Protein AF-A0A953YL51-F1 (afdb_monomer)

Solvent-accessible surface area (backbone atoms only — not comparable to full-atom values): 8472 Å² total; per-residue (Å²): 134,82,87,81,89,79,88,84,87,82,91,85,77,85,82,75,81,80,83,77,84,86,75,72,80,80,76,72,78,80,80,78,82,87,74,80,69,77,68,77,73,82,71,75,55,67,65,59,55,50,52,52,49,54,52,50,31,47,51,52,20,50,55,31,44,52,50,29,53,54,34,50,56,30,37,78,69,7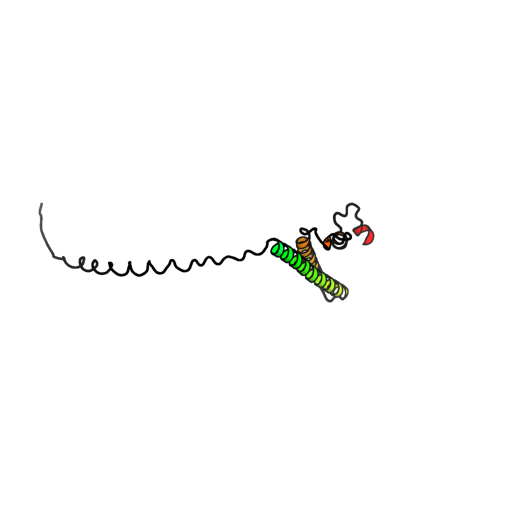1,76,37,55,71,67,60,37,50,50,34,46,52,53,22,51,55,33,43,60,65,38,65,82,62,82,54,70,76,51,55,49,89,51,43,47,52,75,77,54,69,72,86,58,90,79,50,63,65,63,68,71,77,104

Secondary structure (DSSP, 8-state):
------------STTSSSSSSSSSTTSSSSSSSS--------PPPHHHHHHHHHHHHHHHHHHHHHHHHHHHHHHHTTSS-HHHHHHHHHHHHHHHHTTTT---GGGTGGGHHHHH-----TT-HHHHHH-

Mean predicted aligned error: 15.01 Å

Sequence (131 aa):
MDAHFAQITGRTTWQRLRRGAGRIAAGLLALGIATASAAAQDTPDPLDVLVGRIAADHARFATHAERLAGNMEGYCAEEVSHDQLLDAFNVAVDSYQAVQWAQIGPAVLFDRRYRVNFWPDDNNAISRQLG

pLDDT: mean 80.05, std 20.82, range [36.16, 98.69]

Radius of gyration: 38.45 Å; Cα contacts (8 Å, |Δi|>4): 44; chains: 1; bounding box: 57×86×99 Å

Nearest PDB structures (foldseek):
  4l8j-assembly1_A-2  TM=9.027E-01  e=6.437E-01  Bacteroides eggerthii DSM 20697
  2v4d-assembly1_E  TM=9.370E-01  e=7.714E-01  Pseudomonas aeruginosa
  5c21-assembly1_B  TM=9.551E-01  e=1.690E+00  Escherichia coli
  5c21-assembly1_A  TM=9.569E-01  e=2.151E+00  Escherichia coli
  6zre-assembly2_B  TM=9.509E-01  e=6.768E+00  Pseudomonas aeruginosa PAO1

Foldseek 3Di:
DDDDDDDDDDPDDDPPPPPPDPPPPPPPPPPPPPPPPPPVPPDPDPVCVVVVQLVVLVVQLVVLVVVLVVLVVCVVVVNHDPVRNVVSVVSNVVSVVSNVVPCDDPCPPPPVVCVVPVPDPPVCPPVVVVD

Structure (mmCIF, N/CA/C/O backbone):
data_AF-A0A953YL51-F1
#
_entry.id   AF-A0A953YL51-F1
#
loop_
_atom_site.group_PDB
_atom_site.id
_atom_site.type_symbol
_atom_site.label_atom_id
_atom_site.label_alt_id
_atom_site.label_comp_id
_atom_site.label_asym_id
_atom_site.label_entity_id
_atom_site.label_seq_id
_atom_site.pdbx_PDB_ins_code
_atom_site.Cartn_x
_atom_site.Cartn_y
_atom_site.Cartn_z
_atom_site.occupancy
_atom_site.B_iso_or_equiv
_atom_site.auth_seq_id
_atom_site.auth_comp_id
_atom_site.auth_asym_id
_atom_site.auth_atom_id
_atom_site.pdbx_PDB_model_num
ATOM 1 N N . MET A 1 1 ? -35.767 57.030 -75.907 1.00 37.97 1 MET A N 1
ATOM 2 C CA . MET A 1 1 ? -35.771 58.419 -75.428 1.00 37.97 1 MET A CA 1
ATOM 3 C C . MET A 1 1 ? -34.557 58.593 -74.547 1.00 37.97 1 MET A C 1
ATOM 5 O O . MET A 1 1 ? -34.447 57.920 -73.533 1.00 37.97 1 MET A O 1
ATOM 9 N N . ASP A 1 2 ? -33.644 59.396 -75.076 1.00 36.72 2 ASP A N 1
ATOM 10 C CA . ASP A 1 2 ? -32.744 60.317 -74.388 1.00 36.72 2 ASP A CA 1
ATOM 11 C C . ASP A 1 2 ? -31.641 59.784 -73.465 1.00 36.72 2 ASP A C 1
ATOM 13 O O . ASP A 1 2 ? -31.829 59.348 -72.333 1.00 36.72 2 ASP A O 1
ATOM 17 N N . ALA A 1 3 ? -30.435 59.922 -74.019 1.00 43.66 3 ALA A N 1
ATOM 18 C CA . ALA A 1 3 ? -29.169 60.095 -73.331 1.00 43.66 3 ALA A CA 1
ATOM 19 C C . ALA A 1 3 ? -29.194 61.316 -72.394 1.00 43.66 3 ALA A C 1
ATOM 21 O O . ALA A 1 3 ? -30.000 62.210 -72.602 1.00 43.66 3 ALA A O 1
ATOM 22 N N . HIS A 1 4 ? -28.260 61.396 -71.439 1.00 36.16 4 HIS A N 1
ATOM 23 C CA . HIS A 1 4 ? -27.366 62.553 -71.232 1.00 36.16 4 HIS A CA 1
ATOM 24 C C . HIS A 1 4 ? -26.476 62.356 -69.979 1.00 36.16 4 HIS A C 1
ATOM 26 O O . HIS A 1 4 ? -27.005 62.157 -68.897 1.00 36.16 4 HIS A O 1
ATOM 32 N N . PHE A 1 5 ? -25.145 62.473 -70.178 1.00 42.22 5 PHE A N 1
ATOM 33 C CA . PHE A 1 5 ? -24.122 63.152 -69.340 1.00 42.22 5 PHE A CA 1
ATOM 34 C C . PHE A 1 5 ? -23.970 62.761 -67.839 1.00 42.22 5 PHE A C 1
ATOM 36 O O . PHE A 1 5 ? -24.935 62.548 -67.136 1.00 42.22 5 PHE A O 1
ATOM 43 N N . ALA A 1 6 ? -22.795 62.687 -67.204 1.00 43.06 6 ALA A N 1
ATOM 44 C CA . ALA A 1 6 ? -21.538 63.403 -67.393 1.00 43.06 6 ALA A CA 1
ATOM 45 C C . ALA A 1 6 ? -20.352 62.650 -66.741 1.00 43.06 6 ALA A C 1
ATOM 47 O O . ALA A 1 6 ? -20.510 61.852 -65.820 1.00 43.06 6 ALA A O 1
ATOM 48 N N . GLN A 1 7 ? -19.150 62.966 -67.228 1.00 49.00 7 GLN A N 1
ATOM 49 C CA . GLN A 1 7 ? -17.834 62.619 -66.678 1.00 49.00 7 GLN A CA 1
ATOM 50 C C . GLN A 1 7 ? -17.650 63.141 -65.241 1.00 49.00 7 GLN A C 1
ATOM 52 O O . GLN A 1 7 ? -18.210 64.182 -64.930 1.00 49.00 7 GLN A O 1
ATOM 57 N N . ILE A 1 8 ? -16.773 62.518 -64.435 1.00 48.88 8 ILE A N 1
ATOM 58 C CA . ILE A 1 8 ? -15.757 63.209 -63.609 1.00 48.88 8 ILE A CA 1
ATOM 59 C C . ILE A 1 8 ? -14.686 62.205 -63.121 1.00 48.88 8 ILE A C 1
ATOM 61 O O . ILE A 1 8 ? -14.939 61.191 -62.482 1.00 48.88 8 ILE A O 1
ATOM 65 N N . THR A 1 9 ? -13.470 62.537 -63.539 1.00 53.53 9 THR A N 1
ATOM 66 C CA . THR A 1 9 ? -12.106 62.203 -63.104 1.00 53.53 9 THR A CA 1
ATOM 67 C C . THR A 1 9 ? -11.872 61.511 -61.754 1.00 53.53 9 THR A C 1
ATOM 69 O O . THR A 1 9 ? -12.357 61.957 -60.721 1.00 53.53 9 THR A O 1
ATOM 72 N N . GLY A 1 10 ? -10.944 60.541 -61.743 1.00 41.59 10 GLY A N 1
AT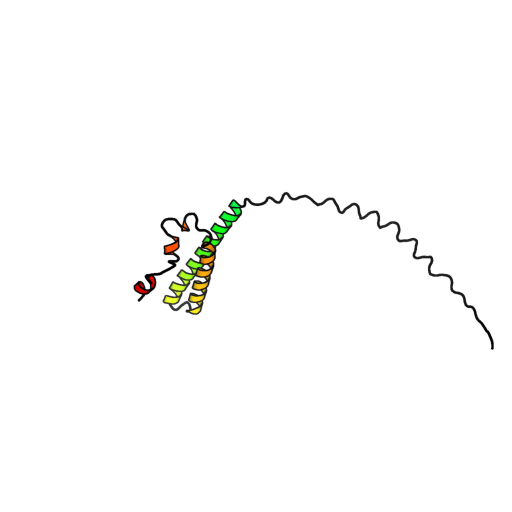OM 73 C CA . GLY A 1 10 ? -10.364 60.013 -60.501 1.00 41.59 10 GLY A CA 1
ATOM 74 C C . GLY A 1 10 ? -9.273 58.946 -60.657 1.00 41.59 10 GLY A C 1
ATOM 75 O O . GLY A 1 10 ? -9.257 57.976 -59.907 1.00 41.59 10 GLY A O 1
ATOM 76 N N . ARG A 1 11 ? -8.350 59.078 -61.624 1.00 53.19 11 ARG A N 1
ATOM 77 C CA . ARG A 1 11 ? -7.069 58.346 -61.559 1.00 53.19 11 ARG A CA 1
ATOM 78 C C . ARG A 1 11 ? -6.216 59.026 -60.494 1.00 53.19 11 ARG A C 1
ATOM 80 O O . ARG A 1 11 ? -5.851 60.160 -60.747 1.00 53.19 11 ARG A O 1
ATOM 87 N N . THR A 1 12 ? -5.878 58.339 -59.398 1.00 56.97 12 THR A N 1
ATOM 88 C CA . THR A 1 12 ? -4.561 58.386 -58.708 1.00 56.97 12 THR A CA 1
ATOM 89 C C . THR A 1 12 ? -4.665 57.867 -57.272 1.00 56.97 12 THR A C 1
ATOM 91 O O . THR A 1 12 ? -4.682 58.653 -56.335 1.00 56.97 12 THR A O 1
ATOM 94 N N . THR A 1 13 ? -4.663 56.550 -57.057 1.00 54.75 13 THR A N 1
ATOM 95 C CA . THR A 1 13 ? -4.421 56.013 -55.694 1.00 54.75 13 THR A CA 1
ATOM 96 C C . THR A 1 13 ? -3.845 54.599 -55.667 1.00 54.75 13 THR A C 1
ATOM 98 O O . THR A 1 13 ? -3.137 54.250 -54.730 1.00 54.75 13 THR A O 1
ATOM 101 N N . TRP A 1 14 ? -4.018 53.798 -56.720 1.00 48.06 14 TRP A N 1
ATOM 102 C CA . TRP A 1 14 ? -3.662 52.371 -56.669 1.00 48.06 14 TRP A CA 1
ATOM 103 C C . TRP A 1 14 ? -2.204 52.013 -57.013 1.00 48.06 14 TRP A C 1
ATOM 105 O O . TRP A 1 14 ? -1.822 50.850 -56.927 1.00 48.06 14 TRP A O 1
ATOM 115 N N . GLN A 1 15 ? -1.348 52.978 -57.375 1.00 50.47 15 GLN A N 1
ATOM 116 C CA . GLN A 1 15 ? 0.012 52.686 -57.869 1.00 50.47 15 GLN A CA 1
ATOM 117 C C . GLN A 1 15 ? 1.153 52.837 -56.843 1.00 50.47 15 GLN A C 1
ATOM 119 O O . GLN A 1 15 ? 2.299 52.541 -57.180 1.00 50.47 15 GLN A O 1
ATOM 124 N N . ARG A 1 16 ? 0.888 53.225 -55.585 1.00 50.88 16 ARG A N 1
ATOM 125 C CA . ARG A 1 16 ? 1.952 53.387 -54.562 1.00 50.88 16 ARG A CA 1
ATOM 126 C C . ARG A 1 16 ? 2.141 52.219 -53.591 1.00 50.88 16 ARG A C 1
ATOM 128 O O . ARG A 1 16 ? 3.130 52.213 -52.873 1.00 50.88 16 ARG A O 1
ATOM 135 N N . LEU A 1 17 ? 1.284 51.198 -53.601 1.00 52.66 17 LEU A N 1
ATOM 136 C CA . LEU A 1 17 ? 1.364 50.092 -52.629 1.00 52.66 17 LEU A CA 1
ATOM 137 C C . LEU A 1 17 ? 2.167 48.864 -53.094 1.00 52.66 17 LEU A C 1
ATOM 139 O O . LEU A 1 17 ? 2.285 47.892 -52.359 1.00 52.66 17 LEU A O 1
ATOM 143 N N . ARG A 1 18 ? 2.769 48.889 -54.291 1.00 51.47 18 ARG A N 1
ATOM 144 C CA . ARG A 1 18 ? 3.448 47.713 -54.876 1.00 51.47 18 ARG A CA 1
ATOM 145 C C . ARG A 1 18 ? 4.978 47.700 -54.800 1.00 51.47 18 ARG A C 1
ATOM 147 O O . ARG A 1 18 ? 5.586 46.757 -55.289 1.00 51.47 18 ARG A O 1
ATOM 154 N N . ARG A 1 19 ? 5.625 48.706 -54.199 1.00 52.53 19 ARG A N 1
ATOM 155 C CA . ARG A 1 19 ? 7.102 48.831 -54.206 1.00 52.53 19 ARG A CA 1
ATOM 156 C C . ARG A 1 19 ? 7.790 48.644 -52.846 1.00 52.53 19 ARG A C 1
ATOM 158 O O . ARG A 1 19 ? 8.958 48.986 -52.724 1.00 52.53 19 ARG A O 1
ATOM 165 N N . GLY A 1 20 ? 7.100 48.095 -51.843 1.00 47.28 20 GLY A N 1
ATOM 166 C CA . GLY A 1 20 ? 7.640 47.969 -50.478 1.00 47.28 20 GLY A CA 1
ATOM 167 C C . GLY A 1 20 ? 7.793 46.552 -49.915 1.00 47.28 20 GLY A C 1
ATOM 168 O O . GLY A 1 20 ? 8.345 46.409 -48.835 1.00 47.28 20 GLY A O 1
ATOM 169 N N . ALA A 1 21 ? 7.330 45.503 -50.602 1.00 49.97 21 ALA A N 1
ATOM 170 C CA . ALA A 1 21 ? 7.205 44.162 -50.006 1.00 49.97 21 ALA A CA 1
ATOM 171 C C . ALA A 1 21 ? 8.245 43.134 -50.499 1.00 49.97 21 ALA A C 1
ATOM 173 O O . ALA A 1 21 ? 8.072 41.938 -50.304 1.00 49.97 21 ALA A O 1
ATOM 174 N N . GLY A 1 22 ? 9.313 43.573 -51.173 1.00 46.84 22 GLY A N 1
ATOM 175 C CA . GLY A 1 22 ? 10.225 42.667 -51.887 1.00 46.84 22 GLY A CA 1
ATOM 176 C C . GLY A 1 22 ? 11.554 42.340 -51.202 1.00 46.84 22 GLY A C 1
ATOM 177 O O . GLY A 1 22 ? 12.348 41.617 -51.791 1.00 46.84 22 GLY A O 1
ATOM 178 N N . ARG A 1 23 ? 11.865 42.895 -50.020 1.00 51.09 23 ARG A N 1
ATOM 179 C CA . ARG A 1 23 ? 13.237 42.813 -49.466 1.00 51.09 23 ARG A CA 1
ATOM 180 C C . ARG A 1 23 ? 13.386 42.365 -48.013 1.00 51.09 23 ARG A C 1
ATOM 182 O O . ARG A 1 23 ? 14.514 42.192 -47.578 1.00 51.09 23 ARG A O 1
ATOM 189 N N . ILE A 1 24 ? 12.299 42.110 -47.285 1.00 49.75 24 ILE A N 1
ATOM 190 C CA . ILE A 1 24 ? 12.391 41.654 -45.881 1.00 49.75 24 ILE A CA 1
ATOM 191 C C . ILE A 1 24 ? 12.184 40.131 -45.747 1.00 49.75 24 ILE A C 1
ATOM 193 O O . ILE A 1 24 ? 12.594 39.533 -44.761 1.00 49.75 24 ILE A O 1
ATOM 197 N N . ALA A 1 25 ? 11.653 39.455 -46.771 1.00 48.19 25 ALA A N 1
ATOM 198 C CA . ALA A 1 25 ? 11.307 38.032 -46.679 1.00 48.19 25 ALA A CA 1
ATOM 199 C C . ALA A 1 25 ? 12.471 37.039 -46.904 1.00 48.19 25 ALA A C 1
ATOM 201 O O . ALA A 1 25 ? 12.287 35.848 -46.687 1.00 48.19 25 ALA A O 1
ATOM 202 N N . ALA A 1 26 ? 13.664 37.487 -47.316 1.00 49.09 26 ALA A N 1
ATOM 203 C CA . ALA A 1 26 ? 14.781 36.584 -47.644 1.00 49.09 26 ALA A CA 1
ATOM 204 C C . ALA A 1 26 ? 15.878 36.492 -46.562 1.00 49.09 26 ALA A C 1
ATOM 206 O O . ALA A 1 26 ? 16.760 35.649 -46.670 1.00 49.09 26 ALA A O 1
ATOM 207 N N . GLY A 1 27 ? 15.844 37.336 -45.522 1.00 44.31 27 GLY A N 1
ATOM 208 C CA . GLY A 1 27 ? 16.898 37.386 -44.495 1.00 44.31 27 GLY A CA 1
ATOM 209 C C . GLY A 1 27 ? 16.616 36.592 -43.215 1.00 44.31 27 GLY A C 1
ATOM 210 O O . GLY A 1 27 ? 17.541 36.307 -42.466 1.00 44.31 27 GLY A O 1
ATOM 211 N N . LEU A 1 28 ? 15.359 36.221 -42.953 1.00 51.38 28 LEU A N 1
ATOM 212 C CA . LEU A 1 28 ? 14.945 35.599 -41.682 1.00 51.38 28 LEU A CA 1
ATOM 213 C C . LEU A 1 28 ? 14.623 34.101 -41.785 1.00 51.38 28 LEU A C 1
ATOM 215 O O . LEU A 1 28 ? 14.257 33.493 -40.786 1.00 51.38 28 LEU A O 1
ATOM 219 N N . LEU A 1 29 ? 14.791 33.483 -42.959 1.00 50.06 29 LEU A N 1
ATOM 220 C CA . LEU A 1 29 ? 14.523 32.049 -43.151 1.00 50.06 29 LEU A CA 1
ATOM 221 C C . LEU A 1 29 ? 15.775 31.157 -43.022 1.00 50.06 29 LEU A C 1
ATOM 223 O O . LEU A 1 29 ? 15.671 29.942 -43.131 1.00 50.06 29 LEU A O 1
ATOM 227 N N . ALA A 1 30 ? 16.956 31.737 -42.783 1.00 51.00 30 ALA A N 1
ATOM 228 C CA . ALA A 1 30 ? 18.221 30.995 -42.689 1.00 51.00 30 ALA A CA 1
ATOM 229 C C . ALA A 1 30 ? 18.741 30.802 -41.248 1.00 51.00 30 ALA A C 1
ATOM 231 O O . ALA A 1 30 ? 19.778 30.177 -41.059 1.00 51.00 30 ALA A O 1
ATOM 232 N N . LEU A 1 31 ? 18.031 31.301 -40.226 1.00 52.88 31 LEU A N 1
ATOM 233 C CA . LEU A 1 31 ? 18.472 31.261 -38.821 1.00 52.88 31 LEU A CA 1
ATOM 234 C C . LEU A 1 31 ? 17.578 30.394 -37.914 1.00 52.88 31 LEU A C 1
ATOM 236 O O . LEU A 1 31 ? 17.482 30.643 -36.718 1.00 52.88 31 LEU A O 1
ATOM 240 N N . GLY A 1 32 ? 16.886 29.401 -38.481 1.00 50.12 32 GLY A N 1
ATOM 241 C CA . GLY A 1 32 ? 15.936 28.553 -37.745 1.00 50.12 32 GLY A CA 1
ATOM 242 C C . GLY A 1 32 ? 16.266 27.059 -37.688 1.00 50.12 32 GLY A C 1
ATOM 243 O O . GLY A 1 32 ? 15.494 26.316 -37.097 1.00 50.12 32 GLY A O 1
ATOM 244 N N . ILE A 1 33 ? 17.363 26.590 -38.301 1.00 58.97 33 ILE A N 1
ATOM 245 C CA . ILE A 1 33 ? 17.630 25.140 -38.474 1.00 58.97 33 ILE A CA 1
ATOM 246 C C . ILE A 1 33 ? 18.835 24.649 -37.636 1.00 58.97 33 ILE A C 1
ATOM 248 O O . ILE A 1 33 ? 19.291 23.525 -37.792 1.00 58.97 33 ILE A O 1
ATOM 252 N N . ALA A 1 34 ? 19.363 25.445 -36.700 1.00 54.44 34 ALA A N 1
ATOM 253 C CA . ALA A 1 34 ? 20.614 25.112 -35.999 1.00 54.44 34 ALA A CA 1
ATOM 254 C C . ALA A 1 34 ? 20.484 24.782 -34.498 1.00 54.44 34 ALA A C 1
ATOM 256 O O . ALA A 1 34 ? 21.465 24.908 -33.772 1.00 54.44 34 ALA A O 1
ATOM 257 N N . THR A 1 35 ? 19.320 24.345 -34.006 1.00 58.28 35 THR A N 1
ATOM 258 C CA . THR A 1 35 ? 19.190 23.863 -32.610 1.00 58.28 35 THR A CA 1
ATOM 259 C C . THR A 1 35 ? 18.371 22.584 -32.462 1.00 58.28 35 THR A C 1
ATOM 261 O O . THR A 1 35 ? 17.819 22.316 -31.401 1.00 58.28 35 THR A O 1
ATOM 264 N N . ALA A 1 36 ? 18.358 21.719 -33.477 1.00 58.00 36 ALA A N 1
ATOM 265 C CA . ALA A 1 36 ? 18.114 20.301 -33.226 1.00 58.00 36 ALA A CA 1
ATOM 266 C C . ALA A 1 36 ? 19.435 19.658 -32.779 1.00 58.00 36 ALA A C 1
ATOM 268 O O . ALA A 1 36 ? 19.985 18.796 -33.462 1.00 58.00 36 ALA A O 1
ATOM 269 N N . SER A 1 37 ? 19.974 20.095 -31.633 1.00 58.56 37 SER A N 1
ATOM 270 C CA . SER A 1 37 ? 20.822 19.182 -30.873 1.00 58.56 37 SER A CA 1
ATOM 271 C C . SER A 1 37 ? 19.915 18.011 -30.550 1.00 58.56 37 SER A C 1
ATOM 273 O O . SER A 1 37 ? 18.989 18.142 -29.750 1.00 58.56 37 SER A O 1
ATOM 275 N N . ALA A 1 38 ? 20.152 16.883 -31.211 1.00 58.03 38 ALA A N 1
ATOM 276 C CA . ALA A 1 38 ? 19.801 15.599 -30.654 1.00 58.03 38 ALA A CA 1
ATOM 277 C C . ALA A 1 38 ? 20.511 15.545 -29.298 1.00 58.03 38 ALA A C 1
ATOM 279 O O . ALA A 1 38 ? 21.675 15.160 -29.204 1.00 58.03 38 ALA A O 1
ATOM 280 N N . ALA A 1 39 ? 19.843 16.027 -28.249 1.00 61.03 39 ALA A N 1
ATOM 281 C CA . ALA A 1 39 ? 20.132 15.550 -26.921 1.00 61.03 39 ALA A CA 1
ATOM 282 C C . ALA A 1 39 ? 19.976 14.040 -27.062 1.00 61.03 39 ALA A C 1
ATOM 284 O O . ALA A 1 39 ? 18.873 13.560 -27.328 1.00 61.03 39 ALA A O 1
ATOM 285 N N . ALA A 1 40 ? 21.093 13.316 -27.024 1.00 59.78 40 ALA A N 1
ATOM 286 C CA . ALA A 1 40 ? 21.059 11.896 -26.761 1.00 59.78 40 ALA A CA 1
ATOM 287 C C . ALA A 1 40 ? 20.269 11.787 -25.460 1.00 59.78 40 ALA A C 1
ATOM 289 O O . ALA A 1 40 ? 20.757 12.185 -24.403 1.00 59.78 40 ALA A O 1
ATOM 290 N N . GLN A 1 41 ? 18.986 11.440 -25.565 1.00 65.00 41 GLN A N 1
ATOM 291 C CA . GLN A 1 41 ? 18.182 11.212 -24.386 1.00 65.00 41 GLN A CA 1
ATOM 292 C C . GLN A 1 41 ? 18.792 9.967 -23.776 1.00 65.00 41 GLN A C 1
ATOM 294 O O . GLN A 1 41 ? 18.669 8.881 -24.343 1.00 65.00 41 GLN A O 1
ATOM 299 N N . ASP A 1 42 ? 19.533 10.173 -22.691 1.00 78.81 42 ASP A N 1
ATOM 300 C CA . ASP A 1 42 ? 20.073 9.105 -21.872 1.00 78.81 42 ASP A CA 1
ATOM 301 C C . ASP A 1 42 ? 18.854 8.341 -21.360 1.00 78.81 42 ASP A C 1
ATOM 303 O O . ASP A 1 42 ? 18.123 8.793 -20.475 1.00 78.81 42 ASP A O 1
ATOM 307 N N . THR A 1 43 ? 18.496 7.289 -22.091 1.00 83.75 43 THR A N 1
ATOM 308 C CA . THR A 1 43 ? 17.289 6.528 -21.812 1.00 83.75 43 THR A CA 1
ATOM 309 C C . THR A 1 43 ? 17.646 5.667 -20.616 1.00 83.75 43 THR A C 1
ATOM 311 O O . THR A 1 43 ? 18.587 4.880 -20.731 1.00 83.75 43 THR A O 1
ATOM 314 N N . PRO A 1 44 ? 16.964 5.832 -19.471 1.00 88.44 44 PRO A N 1
ATOM 315 C CA . PRO A 1 44 ? 17.317 5.082 -18.280 1.00 88.44 44 PRO A CA 1
ATOM 316 C C . PRO A 1 44 ? 17.214 3.585 -18.567 1.00 88.44 44 PRO A C 1
ATOM 318 O O . PRO A 1 44 ? 16.323 3.155 -19.309 1.00 88.44 44 PRO A O 1
ATOM 321 N N . ASP A 1 45 ? 18.123 2.803 -17.980 1.00 94.12 45 ASP A N 1
ATOM 322 C CA . ASP A 1 45 ? 18.069 1.348 -18.069 1.00 94.12 45 ASP A CA 1
ATOM 323 C C . ASP A 1 45 ? 16.678 0.887 -17.590 1.00 94.12 45 ASP A C 1
ATOM 325 O O . ASP A 1 45 ? 16.261 1.232 -16.476 1.00 94.12 45 ASP A O 1
ATOM 329 N N . PRO A 1 46 ? 15.919 0.132 -18.405 1.00 93.69 46 PRO A N 1
ATOM 330 C CA . PRO A 1 46 ? 14.627 -0.403 -17.994 1.00 93.69 46 PRO A CA 1
ATOM 331 C C . PRO A 1 46 ? 14.675 -1.160 -16.661 1.00 93.69 46 PRO A C 1
ATOM 333 O O . PRO A 1 46 ? 13.690 -1.139 -15.916 1.00 93.69 46 PRO A O 1
ATOM 336 N N . LEU A 1 47 ? 15.802 -1.805 -16.337 1.00 93.06 47 LEU A N 1
ATOM 337 C CA . LEU A 1 47 ? 15.983 -2.488 -15.061 1.00 93.06 47 LEU A CA 1
ATOM 338 C C . LEU A 1 47 ? 16.051 -1.502 -13.890 1.00 93.06 47 LEU A C 1
ATOM 340 O O . LEU A 1 47 ? 15.415 -1.747 -12.864 1.00 93.06 47 LEU A O 1
ATOM 344 N N . ASP A 1 48 ? 16.740 -0.374 -14.048 1.00 94.56 48 ASP A N 1
ATOM 345 C CA . ASP A 1 48 ? 16.814 0.666 -13.018 1.00 94.56 48 ASP A CA 1
ATOM 346 C C . ASP A 1 48 ? 15.440 1.297 -12.773 1.00 94.56 48 ASP A C 1
ATOM 348 O O . ASP A 1 48 ? 15.036 1.499 -11.624 1.00 94.56 48 ASP A O 1
ATOM 352 N N . VAL A 1 49 ? 14.673 1.537 -13.843 1.00 94.69 49 VAL A N 1
ATOM 353 C CA . VAL A 1 49 ? 13.287 2.025 -13.738 1.00 94.69 49 VAL A CA 1
ATOM 354 C C . VAL A 1 49 ? 12.416 1.022 -12.978 1.00 94.69 49 VAL A C 1
ATOM 356 O O . VAL A 1 49 ? 11.649 1.409 -12.091 1.00 94.69 49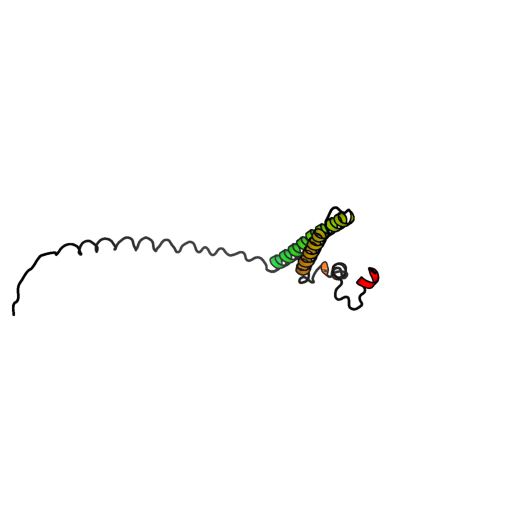 VAL A O 1
ATOM 359 N N . LEU A 1 50 ? 12.544 -0.268 -13.296 1.00 93.38 50 LEU A N 1
ATOM 360 C CA . LEU A 1 50 ? 11.787 -1.336 -12.650 1.00 93.38 50 LEU A CA 1
ATOM 361 C C . LEU A 1 50 ? 12.129 -1.451 -11.159 1.00 93.38 50 LEU A C 1
ATOM 363 O O . LEU A 1 50 ? 11.226 -1.439 -10.320 1.00 93.38 50 LEU A O 1
ATOM 367 N N . VAL A 1 51 ? 13.417 -1.535 -10.818 1.00 93.25 51 VAL A N 1
ATOM 368 C CA . VAL A 1 51 ? 13.888 -1.643 -9.428 1.00 93.25 51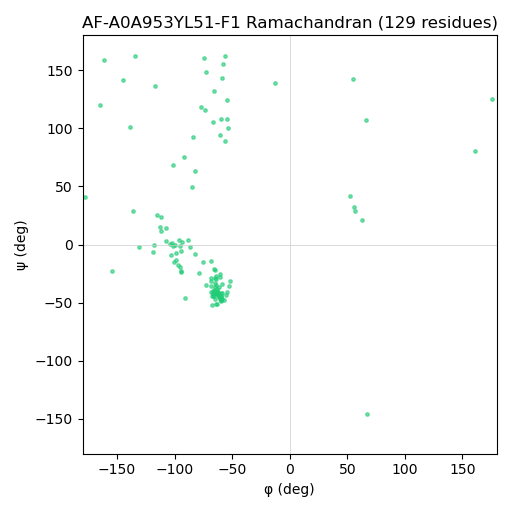 VAL A CA 1
ATOM 369 C C . VAL A 1 51 ? 13.493 -0.404 -8.630 1.00 93.25 51 VAL A C 1
ATOM 371 O O . VAL A 1 51 ? 12.970 -0.534 -7.520 1.00 93.25 51 VAL A O 1
ATOM 374 N N . GLY A 1 52 ? 13.659 0.788 -9.209 1.00 95.12 52 GLY A N 1
ATOM 375 C CA . GLY A 1 52 ? 13.235 2.044 -8.595 1.00 95.12 52 GLY A CA 1
ATOM 376 C C . GLY A 1 52 ? 11.736 2.068 -8.301 1.00 95.12 52 GLY A C 1
ATOM 377 O O . GLY A 1 52 ? 11.325 2.463 -7.207 1.00 95.12 52 GLY A O 1
ATOM 378 N N . ARG A 1 53 ? 10.906 1.572 -9.227 1.00 95.69 53 ARG A N 1
ATOM 379 C CA . ARG A 1 53 ? 9.457 1.486 -9.018 1.00 95.69 53 ARG A CA 1
ATOM 380 C C . ARG A 1 53 ? 9.083 0.506 -7.905 1.00 95.69 53 ARG A C 1
ATOM 382 O O . ARG A 1 53 ? 8.260 0.854 -7.059 1.00 95.69 53 ARG A O 1
ATOM 389 N N . ILE A 1 54 ? 9.695 -0.679 -7.874 1.00 94.81 54 ILE A N 1
ATOM 390 C CA . ILE A 1 54 ? 9.460 -1.677 -6.816 1.00 94.81 54 ILE A CA 1
ATOM 391 C C . ILE A 1 54 ? 9.819 -1.092 -5.449 1.00 94.81 54 ILE A C 1
ATOM 393 O O . ILE A 1 54 ? 9.027 -1.204 -4.511 1.00 94.81 54 ILE A O 1
ATOM 397 N N . ALA A 1 55 ? 10.986 -0.453 -5.341 1.00 94.44 55 ALA A N 1
ATOM 398 C CA . ALA A 1 55 ? 11.441 0.166 -4.101 1.00 94.44 55 ALA A CA 1
ATOM 3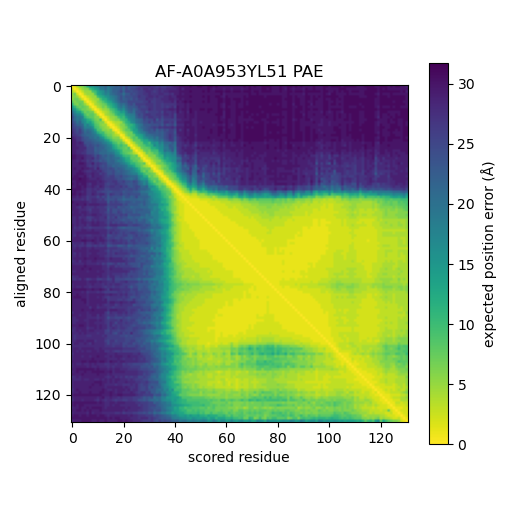99 C C . ALA A 1 55 ? 10.489 1.282 -3.642 1.00 94.44 55 ALA A C 1
ATOM 401 O O . ALA A 1 55 ? 10.106 1.319 -2.473 1.00 94.44 55 ALA A O 1
ATOM 402 N N . ALA A 1 56 ? 10.056 2.148 -4.562 1.00 96.56 56 ALA A N 1
ATOM 403 C CA . ALA A 1 56 ? 9.131 3.237 -4.259 1.00 96.56 56 ALA A CA 1
ATOM 404 C C . ALA A 1 56 ? 7.753 2.735 -3.794 1.00 96.56 56 ALA A C 1
ATOM 406 O O . ALA A 1 56 ? 7.193 3.279 -2.842 1.00 96.56 56 ALA A O 1
ATOM 407 N N . ASP A 1 57 ? 7.208 1.694 -4.430 1.00 96.50 57 ASP A N 1
ATOM 408 C CA . ASP A 1 57 ? 5.914 1.127 -4.040 1.00 96.50 57 ASP A CA 1
ATOM 409 C C . ASP A 1 57 ? 5.984 0.466 -2.651 1.00 96.50 57 ASP A C 1
ATOM 411 O O . ASP A 1 57 ? 5.091 0.682 -1.831 1.00 96.50 57 ASP A O 1
ATOM 415 N N . HIS A 1 58 ? 7.072 -0.250 -2.338 1.00 95.50 58 HIS A N 1
ATOM 416 C CA . HIS A 1 58 ? 7.281 -0.828 -1.004 1.00 95.50 58 HIS A CA 1
ATOM 417 C C . HIS A 1 58 ? 7.474 0.241 0.075 1.00 95.50 58 HIS A C 1
ATOM 419 O O . HIS A 1 58 ? 6.905 0.115 1.157 1.00 95.50 58 HIS A O 1
ATOM 425 N N . ALA A 1 59 ? 8.242 1.296 -0.210 1.00 97.06 59 ALA A N 1
ATOM 426 C CA . ALA A 1 59 ? 8.428 2.405 0.724 1.00 97.06 59 ALA A CA 1
ATOM 427 C C . ALA A 1 59 ? 7.097 3.112 1.016 1.00 97.06 59 ALA A C 1
ATOM 429 O O . ALA A 1 59 ? 6.771 3.363 2.174 1.00 97.06 59 ALA A O 1
ATOM 430 N N . ARG A 1 60 ? 6.289 3.356 -0.025 1.00 98.19 60 ARG A N 1
ATOM 431 C CA . ARG A 1 60 ? 4.952 3.941 0.123 1.00 98.19 60 ARG A CA 1
ATOM 432 C C . ARG A 1 60 ? 4.047 3.058 0.984 1.00 98.19 60 ARG A C 1
ATOM 434 O O . ARG A 1 60 ? 3.416 3.570 1.905 1.00 98.19 60 ARG A O 1
ATOM 441 N N . PHE A 1 61 ? 4.008 1.751 0.722 1.00 97.38 61 PHE A N 1
ATOM 442 C CA . PHE A 1 61 ? 3.240 0.818 1.550 1.00 97.38 61 PHE A CA 1
ATOM 443 C C . PHE A 1 61 ? 3.708 0.827 3.013 1.00 97.38 61 PHE A C 1
ATOM 445 O O . PHE A 1 61 ? 2.874 0.943 3.907 1.00 97.38 61 PHE A O 1
ATOM 452 N N . ALA A 1 62 ? 5.021 0.784 3.268 1.00 97.50 62 ALA A N 1
ATOM 453 C CA . ALA A 1 62 ? 5.568 0.825 4.625 1.00 97.50 62 ALA A CA 1
ATOM 454 C C . ALA A 1 62 ? 5.121 2.083 5.391 1.00 97.50 62 ALA A C 1
ATOM 456 O O . ALA A 1 62 ? 4.590 1.967 6.492 1.00 97.50 62 ALA A O 1
ATOM 457 N N . THR A 1 63 ? 5.223 3.267 4.776 1.00 98.69 63 THR A N 1
ATOM 458 C CA . THR A 1 63 ? 4.760 4.527 5.385 1.00 98.69 63 THR A CA 1
ATOM 459 C C . THR A 1 63 ? 3.266 4.507 5.719 1.00 98.69 63 THR A C 1
ATOM 461 O O . THR A 1 63 ? 2.854 4.980 6.779 1.00 98.69 63 THR A O 1
ATOM 464 N N . HIS A 1 64 ? 2.423 3.967 4.835 1.00 98.69 64 HIS A N 1
ATOM 465 C CA . HIS A 1 64 ? 0.984 3.896 5.099 1.00 98.69 64 HIS A CA 1
ATOM 466 C C . HIS A 1 64 ? 0.628 2.845 6.157 1.00 98.69 64 HIS A C 1
ATOM 468 O O . HIS A 1 64 ? -0.264 3.091 6.968 1.00 98.69 64 HIS A O 1
ATOM 474 N N . ALA A 1 65 ? 1.347 1.723 6.202 1.00 98.38 65 ALA A N 1
ATOM 475 C CA . ALA A 1 65 ? 1.187 0.710 7.241 1.00 98.38 65 ALA A CA 1
ATOM 476 C C . ALA A 1 65 ? 1.601 1.240 8.627 1.00 98.38 65 ALA A C 1
ATOM 478 O O . ALA A 1 65 ? 0.893 1.005 9.603 1.00 98.38 65 ALA A O 1
ATOM 479 N N . GLU A 1 66 ? 2.692 2.007 8.714 1.00 98.56 66 GLU A N 1
ATOM 480 C CA . GLU A 1 66 ? 3.116 2.684 9.950 1.00 98.56 66 GLU A CA 1
ATOM 481 C C . GLU A 1 66 ? 2.062 3.685 10.438 1.00 98.56 66 GLU A C 1
ATOM 483 O O . GLU A 1 66 ? 1.712 3.701 11.619 1.00 98.56 66 GLU A O 1
ATOM 488 N N . ARG A 1 67 ? 1.490 4.481 9.525 1.00 98.50 67 ARG A N 1
ATOM 489 C CA . ARG A 1 67 ? 0.396 5.400 9.866 1.00 98.50 67 ARG A CA 1
ATOM 490 C C . ARG A 1 67 ? -0.850 4.657 10.350 1.00 98.50 67 ARG A C 1
ATOM 492 O O . ARG A 1 67 ? -1.471 5.100 11.311 1.00 98.50 67 ARG A O 1
ATOM 499 N N . LEU A 1 68 ? -1.219 3.550 9.706 1.00 98.69 68 LEU A N 1
ATOM 500 C CA . LEU A 1 68 ? -2.325 2.707 10.160 1.00 98.69 68 LEU A CA 1
ATOM 501 C C . LEU A 1 68 ? -2.067 2.166 11.573 1.00 98.69 68 LEU A C 1
ATOM 503 O O . LEU A 1 68 ? -2.967 2.219 12.406 1.00 98.69 68 LEU A O 1
ATOM 507 N N . ALA A 1 69 ? -0.850 1.694 11.860 1.00 98.44 69 ALA A N 1
ATOM 508 C CA . ALA A 1 69 ? -0.483 1.213 13.190 1.00 98.44 69 ALA A CA 1
ATOM 509 C C . ALA A 1 69 ? -0.638 2.312 14.257 1.00 98.44 69 ALA A C 1
ATOM 511 O O . ALA A 1 69 ? -1.311 2.090 15.261 1.00 98.44 69 ALA A O 1
ATOM 512 N N . GLY A 1 70 ? -0.121 3.520 14.001 1.00 98.44 70 GLY A N 1
ATOM 513 C CA . GLY A 1 70 ? -0.294 4.658 14.911 1.00 98.44 70 GLY A CA 1
ATOM 514 C C . GLY A 1 70 ? -1.759 5.077 15.090 1.00 98.44 70 GLY A C 1
ATOM 515 O O . GLY A 1 70 ? -2.201 5.331 16.209 1.00 98.44 70 GLY A O 1
ATOM 516 N N . ASN A 1 71 ? -2.553 5.083 14.013 1.00 98.56 71 ASN A N 1
ATOM 517 C CA . ASN A 1 71 ? -3.989 5.363 14.102 1.00 98.56 71 ASN A CA 1
ATOM 518 C C . ASN A 1 71 ? -4.747 4.288 14.896 1.00 98.56 71 ASN A C 1
ATOM 520 O O . ASN A 1 71 ? -5.725 4.619 15.558 1.00 98.56 71 ASN A O 1
ATOM 524 N N . MET A 1 72 ? -4.321 3.024 14.839 1.00 98.38 72 MET A N 1
ATOM 525 C CA . MET A 1 72 ? -4.912 1.942 15.630 1.00 98.38 72 MET A CA 1
ATOM 526 C C . MET A 1 72 ? -4.643 2.140 17.125 1.00 98.38 72 MET A C 1
ATOM 528 O O . MET A 1 72 ? -5.564 2.018 17.930 1.00 98.38 72 MET A O 1
ATOM 532 N N . GLU A 1 73 ? -3.409 2.492 17.496 1.00 98.44 73 GLU A N 1
ATOM 533 C CA . GLU A 1 73 ? -3.059 2.841 18.881 1.00 98.44 73 GLU A CA 1
ATOM 534 C C . GLU A 1 73 ? -3.889 4.034 19.376 1.00 98.44 73 GLU A C 1
ATOM 536 O O . GLU A 1 73 ? -4.512 3.952 20.435 1.00 98.44 73 GLU A O 1
ATOM 541 N N . GLY A 1 74 ? -3.984 5.097 18.569 1.00 98.38 74 GLY A N 1
ATOM 542 C CA . GLY A 1 74 ? -4.805 6.270 18.880 1.00 98.38 74 GLY A CA 1
ATOM 543 C C . GLY A 1 74 ? -6.305 5.968 18.954 1.00 98.38 74 GLY A C 1
ATOM 544 O O . GLY A 1 74 ? -7.002 6.535 19.789 1.00 98.38 74 GLY A O 1
ATOM 545 N N . TYR A 1 75 ? -6.821 5.048 18.136 1.00 98.50 75 TYR A N 1
ATOM 546 C CA . TYR A 1 75 ? -8.225 4.631 18.19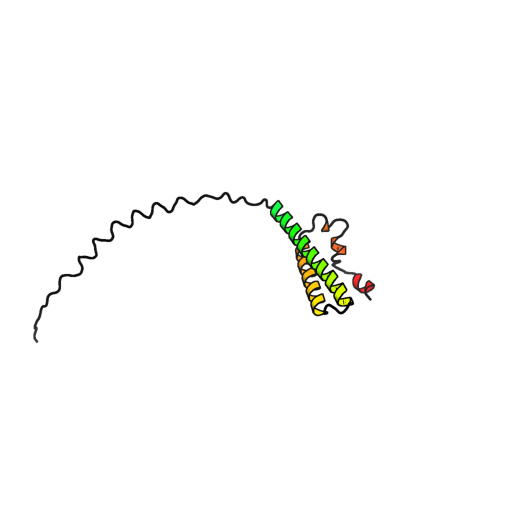4 1.00 98.50 75 TYR A CA 1
ATOM 547 C C . TYR A 1 75 ? -8.533 3.883 19.498 1.00 98.50 75 TYR A C 1
ATOM 549 O O . TYR A 1 75 ? -9.535 4.165 20.150 1.00 98.50 75 TYR A O 1
ATOM 557 N N . CYS A 1 76 ? -7.641 2.984 19.929 1.00 98.00 76 CYS A N 1
ATOM 558 C CA . CYS A 1 76 ? -7.749 2.295 21.219 1.00 98.00 76 CYS A CA 1
ATOM 559 C C . CYS A 1 76 ? -7.649 3.248 22.423 1.00 98.00 76 CYS A C 1
ATOM 561 O O . CYS A 1 76 ? -8.193 2.943 23.482 1.00 98.00 76 CYS A O 1
ATOM 563 N N . ALA A 1 77 ? -6.958 4.379 22.265 1.00 98.38 77 ALA A N 1
ATOM 564 C CA . ALA A 1 77 ? -6.857 5.444 23.262 1.00 98.38 77 ALA A CA 1
ATOM 565 C C . ALA A 1 77 ? -7.981 6.499 23.166 1.00 98.38 77 ALA A C 1
ATOM 567 O O . ALA A 1 77 ? -7.955 7.474 23.911 1.00 98.38 77 ALA A O 1
ATOM 568 N N . GLU A 1 78 ? -8.959 6.317 22.268 1.00 98.00 78 GLU A N 1
ATOM 569 C CA . GLU A 1 78 ? -10.059 7.262 22.000 1.00 98.00 78 GLU A CA 1
ATOM 570 C C . GLU A 1 78 ? -9.608 8.641 21.452 1.00 98.00 78 GLU A C 1
ATOM 572 O O . GLU A 1 78 ? -10.350 9.622 21.508 1.00 98.00 78 GLU A O 1
ATOM 577 N N . GLU A 1 79 ? -8.406 8.729 20.873 1.00 98.44 79 GLU A N 1
ATOM 578 C CA . GLU A 1 79 ? -7.819 9.954 20.296 1.00 98.44 79 GLU A CA 1
ATOM 579 C C . GLU A 1 79 ? -8.070 10.095 18.785 1.00 98.44 79 GLU A C 1
ATOM 581 O O . GLU A 1 79 ? -8.037 11.197 18.232 1.00 98.44 79 GLU A O 1
ATOM 586 N N . VAL A 1 80 ? -8.315 8.973 18.105 1.00 98.38 80 VAL A N 1
ATOM 587 C CA . VAL A 1 80 ? -8.577 8.887 16.662 1.00 98.38 80 VAL A CA 1
ATOM 588 C C . VAL A 1 80 ? -9.992 8.357 16.455 1.00 98.38 80 VAL A C 1
ATOM 590 O O . VAL A 1 80 ? -10.409 7.411 17.119 1.00 98.38 80 VAL A O 1
ATOM 593 N N . SER A 1 81 ? -10.752 8.948 15.531 1.00 98.50 81 SER A N 1
ATOM 594 C CA . SER A 1 81 ? -12.106 8.480 15.221 1.00 98.50 81 SER A CA 1
ATOM 595 C C . SER A 1 81 ? -12.098 7.187 14.399 1.00 98.50 81 SER A C 1
ATOM 597 O O . SER A 1 81 ? -11.129 6.867 13.708 1.00 98.50 81 SER A O 1
ATOM 599 N N . HIS A 1 82 ? -13.219 6.462 14.409 1.00 98.25 82 HIS A N 1
ATOM 600 C CA . HIS A 1 82 ? -13.387 5.275 13.566 1.00 98.25 82 HIS A CA 1
ATOM 601 C C . HIS A 1 82 ? -13.158 5.588 12.079 1.00 98.25 82 HIS A C 1
ATOM 603 O O . HIS A 1 82 ? -12.440 4.858 11.401 1.00 98.25 82 HIS A O 1
ATOM 609 N N . ASP A 1 83 ? -13.698 6.707 11.588 1.00 98.50 83 ASP A N 1
ATOM 610 C CA . ASP A 1 83 ? -13.550 7.119 10.188 1.00 98.50 83 ASP A CA 1
ATOM 611 C C . ASP A 1 83 ? -12.084 7.398 9.823 1.00 98.50 83 ASP A C 1
ATOM 613 O O . ASP A 1 83 ? -11.632 7.026 8.742 1.00 98.50 83 ASP A O 1
ATOM 617 N N . GLN A 1 84 ? -11.312 8.003 10.732 1.00 97.94 84 GLN A N 1
ATOM 618 C CA . GLN A 1 84 ? -9.879 8.241 10.526 1.00 97.94 84 GLN A CA 1
ATOM 619 C C . GLN A 1 84 ? -9.066 6.939 10.518 1.00 97.94 84 GLN A C 1
ATOM 621 O O . GLN A 1 84 ? -8.083 6.828 9.777 1.00 97.94 84 GLN A O 1
ATOM 626 N N . LEU A 1 85 ? -9.449 5.956 11.337 1.00 98.62 85 LEU A N 1
ATOM 627 C CA . LEU A 1 85 ? -8.837 4.630 11.311 1.00 98.62 85 LEU A CA 1
ATOM 628 C C . LEU A 1 85 ? -9.171 3.900 10.003 1.00 98.62 85 LEU A C 1
ATOM 630 O O . LEU A 1 85 ? -8.276 3.334 9.374 1.00 98.62 85 LEU A O 1
ATOM 634 N N . LEU A 1 86 ? -10.432 3.950 9.569 1.00 98.56 86 LEU A N 1
ATOM 635 C CA . LEU A 1 86 ? -10.891 3.304 8.341 1.00 98.56 86 LEU A CA 1
ATOM 636 C C . LEU A 1 86 ? -10.238 3.910 7.090 1.00 98.56 86 LEU A C 1
ATOM 638 O O . LEU A 1 86 ? -9.826 3.171 6.198 1.00 98.56 86 LEU A O 1
ATOM 642 N N . ASP A 1 87 ? -10.087 5.235 7.034 1.00 98.62 87 ASP A N 1
ATOM 643 C CA . ASP A 1 87 ? -9.354 5.916 5.961 1.00 98.62 87 ASP A CA 1
ATOM 644 C C . ASP A 1 87 ? -7.893 5.442 5.891 1.00 98.62 87 ASP A C 1
ATOM 646 O O . ASP A 1 87 ? -7.418 5.018 4.835 1.00 98.62 87 ASP A O 1
ATOM 650 N N . ALA A 1 88 ? -7.195 5.407 7.034 1.00 98.56 88 ALA A N 1
ATOM 651 C CA . ALA A 1 88 ? -5.823 4.905 7.092 1.00 98.56 88 ALA A CA 1
ATOM 652 C C . ALA A 1 88 ? -5.722 3.430 6.675 1.00 98.56 88 ALA A C 1
ATOM 654 O O . ALA A 1 88 ? -4.761 3.050 6.000 1.00 98.56 88 ALA A O 1
ATOM 655 N N . PHE A 1 89 ? -6.717 2.612 7.033 1.00 98.44 89 PHE A N 1
ATOM 656 C CA . PHE A 1 89 ? -6.790 1.216 6.615 1.00 98.44 89 PHE A CA 1
ATOM 657 C C . PHE A 1 89 ? -6.913 1.098 5.095 1.00 98.44 89 PHE A C 1
ATOM 659 O O . PHE A 1 89 ? -6.107 0.407 4.473 1.00 98.44 89 PHE A O 1
ATOM 666 N N . ASN A 1 90 ? -7.858 1.817 4.486 1.00 98.44 90 ASN A N 1
ATOM 667 C CA . ASN A 1 90 ? -8.066 1.790 3.037 1.00 98.44 90 ASN A CA 1
ATOM 668 C C . ASN A 1 90 ? -6.811 2.244 2.278 1.00 98.44 90 ASN A C 1
ATOM 670 O O . ASN A 1 90 ? -6.377 1.567 1.350 1.00 98.44 90 ASN A O 1
ATOM 674 N N . VAL A 1 91 ? -6.158 3.322 2.724 1.00 98.62 91 VAL A N 1
ATOM 675 C CA . VAL A 1 91 ? -4.910 3.812 2.113 1.00 98.62 91 VAL A CA 1
ATOM 676 C C . VAL A 1 91 ? -3.770 2.786 2.229 1.00 98.62 91 VAL A C 1
ATOM 678 O O . VAL A 1 91 ? -3.000 2.584 1.281 1.00 98.62 91 VAL A O 1
ATOM 681 N N . ALA A 1 92 ? -3.644 2.106 3.372 1.00 98.44 92 ALA A N 1
ATOM 682 C CA . ALA A 1 92 ? -2.658 1.040 3.543 1.00 98.44 92 ALA A CA 1
ATOM 683 C C . ALA A 1 92 ? -2.950 -0.157 2.620 1.00 98.44 92 ALA A C 1
ATOM 685 O O . ALA A 1 92 ? -2.034 -0.671 1.977 1.00 98.44 92 ALA A O 1
ATOM 686 N N . VAL A 1 93 ? -4.217 -0.558 2.485 1.00 97.44 93 VAL A N 1
ATOM 687 C CA . VAL A 1 93 ? -4.629 -1.636 1.574 1.00 97.44 93 VAL A CA 1
ATOM 688 C C . VAL A 1 93 ? -4.374 -1.257 0.115 1.00 97.44 93 VAL A C 1
ATOM 690 O O . VAL A 1 93 ? -3.771 -2.045 -0.613 1.00 97.44 93 VAL A O 1
ATOM 693 N N . ASP A 1 94 ? -4.747 -0.055 -0.318 1.00 98.12 94 ASP A N 1
ATOM 694 C CA . ASP A 1 94 ? -4.537 0.407 -1.696 1.00 98.12 94 ASP A CA 1
ATOM 695 C C . ASP A 1 94 ? -3.048 0.467 -2.054 1.00 98.12 94 ASP A C 1
ATOM 697 O O . ASP A 1 94 ? -2.623 0.030 -3.130 1.00 98.12 94 ASP A O 1
ATOM 701 N N . SER A 1 95 ? -2.216 0.956 -1.132 1.00 97.94 95 SER A N 1
ATOM 702 C CA . SER A 1 95 ? -0.765 0.952 -1.331 1.00 97.94 95 SER A CA 1
ATOM 703 C C . SER A 1 95 ? -0.172 -0.459 -1.321 1.00 97.94 95 SER A C 1
ATOM 705 O O . SER A 1 95 ? 0.763 -0.714 -2.083 1.00 97.94 95 SER A O 1
ATOM 707 N N . TYR A 1 96 ? -0.749 -1.399 -0.566 1.00 95.81 96 TYR A N 1
ATOM 708 C CA . TYR A 1 96 ? -0.386 -2.812 -0.656 1.00 95.81 96 TYR A CA 1
ATOM 709 C C . TYR A 1 96 ? -0.759 -3.428 -2.014 1.00 95.81 96 TYR A C 1
ATOM 711 O O . TYR A 1 96 ? 0.029 -4.176 -2.596 1.00 95.81 96 TYR A O 1
ATOM 719 N N . GLN A 1 97 ? -1.913 -3.081 -2.594 1.00 95.62 97 GLN A N 1
ATOM 720 C CA . GLN A 1 97 ? -2.258 -3.554 -3.942 1.00 95.62 97 GLN A CA 1
ATOM 721 C C . GLN A 1 97 ? -1.220 -3.117 -4.983 1.00 95.62 97 GLN A C 1
ATOM 723 O O . GLN A 1 97 ? -0.888 -3.879 -5.893 1.00 95.62 97 GLN A O 1
ATOM 728 N N . ALA A 1 98 ? -0.628 -1.934 -4.804 1.00 95.25 98 ALA A N 1
ATOM 729 C CA . ALA A 1 98 ? 0.436 -1.445 -5.671 1.00 95.25 98 ALA A CA 1
ATOM 730 C C . ALA A 1 98 ? 1.761 -2.223 -5.553 1.00 95.25 98 ALA A C 1
ATOM 732 O O . ALA A 1 98 ? 2.595 -2.067 -6.439 1.00 95.25 98 ALA A O 1
ATOM 733 N N . VAL A 1 99 ? 1.972 -3.065 -4.530 1.00 94.19 99 VAL A N 1
ATOM 734 C CA . VAL A 1 99 ? 3.163 -3.937 -4.445 1.00 94.19 99 VAL A CA 1
ATOM 735 C C . VAL A 1 99 ? 2.922 -5.348 -4.989 1.00 94.19 99 VAL A C 1
ATOM 737 O O . VAL A 1 99 ? 3.878 -6.034 -5.347 1.00 94.19 99 VAL A O 1
ATOM 740 N N . GLN A 1 100 ? 1.666 -5.793 -5.102 1.00 92.06 100 GLN A N 1
ATOM 741 C CA . GLN A 1 100 ? 1.336 -7.194 -5.409 1.00 92.06 100 GLN A CA 1
ATOM 742 C C . GLN A 1 100 ? 1.765 -7.671 -6.803 1.00 92.06 100 GLN A C 1
ATOM 744 O O . GLN A 1 100 ? 1.918 -8.876 -7.024 1.00 92.06 100 GLN A O 1
ATOM 749 N N . TRP A 1 101 ? 1.985 -6.750 -7.744 1.00 91.75 101 TRP A N 1
ATOM 750 C CA . TRP A 1 101 ? 2.498 -7.089 -9.073 1.00 91.75 101 TRP A CA 1
ATOM 751 C C . TRP A 1 101 ? 3.956 -7.581 -9.020 1.00 91.75 101 TRP A C 1
ATOM 753 O O . TRP A 1 101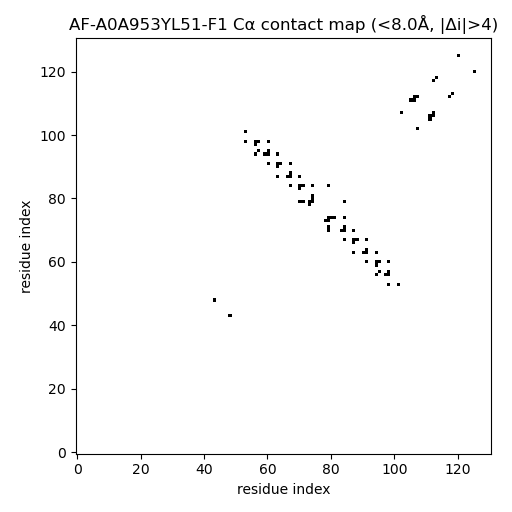 ? 4.366 -8.395 -9.848 1.00 91.75 101 TRP A O 1
ATOM 763 N N . ALA A 1 102 ? 4.734 -7.128 -8.033 1.00 90.25 102 ALA A N 1
ATOM 764 C CA . ALA A 1 102 ? 6.146 -7.452 -7.877 1.00 90.25 102 ALA A CA 1
ATOM 765 C C . ALA A 1 102 ? 6.331 -8.694 -6.987 1.00 90.25 102 ALA A C 1
ATOM 767 O O . ALA A 1 102 ? 6.740 -8.608 -5.830 1.00 90.25 102 ALA A O 1
ATOM 768 N N . GLN A 1 103 ? 6.052 -9.881 -7.533 1.00 86.00 103 GLN A N 1
ATOM 769 C CA . GLN A 1 103 ? 6.192 -11.162 -6.817 1.00 86.00 103 GLN A CA 1
ATOM 770 C C . GLN A 1 103 ? 7.618 -11.728 -6.871 1.00 86.00 103 GLN A C 1
ATOM 772 O O . GLN A 1 103 ? 7.836 -12.889 -7.218 1.00 86.00 103 GLN A O 1
ATOM 777 N N . ILE A 1 104 ? 8.606 -10.898 -6.549 1.00 86.94 104 ILE A N 1
ATOM 778 C CA . ILE A 1 104 ? 10.026 -11.256 -6.596 1.00 86.94 104 ILE A CA 1
ATOM 779 C C . ILE A 1 104 ? 10.754 -10.785 -5.334 1.00 86.94 104 ILE A C 1
ATOM 781 O O . ILE A 1 104 ? 10.280 -9.921 -4.598 1.00 86.94 104 ILE A O 1
ATOM 785 N N . GLY A 1 105 ? 11.936 -11.349 -5.084 1.00 86.31 105 GLY A N 1
ATOM 786 C CA . GLY A 1 105 ? 12.815 -10.886 -4.011 1.00 86.31 105 GLY A CA 1
ATOM 787 C C . GLY A 1 105 ? 12.261 -11.137 -2.597 1.00 86.31 105 GLY A C 1
ATOM 788 O O . GLY A 1 105 ? 11.612 -12.157 -2.359 1.00 86.31 105 GLY A O 1
ATOM 789 N N . PRO A 1 106 ? 12.523 -10.238 -1.625 1.00 86.38 106 PRO A N 1
ATOM 790 C CA . PRO A 1 106 ? 12.208 -10.472 -0.214 1.00 86.38 106 PRO A CA 1
ATOM 791 C C . PRO A 1 106 ? 10.726 -10.692 0.105 1.00 86.38 106 PRO A C 1
ATOM 793 O O . PRO A 1 106 ? 10.425 -11.342 1.102 1.00 86.38 106 PRO A O 1
ATOM 796 N N . ALA A 1 107 ? 9.805 -10.176 -0.713 1.00 85.25 107 ALA A N 1
ATOM 797 C CA . ALA A 1 107 ? 8.365 -10.286 -0.469 1.00 85.25 107 ALA A CA 1
ATOM 798 C C . ALA A 1 107 ? 7.850 -11.738 -0.535 1.00 85.25 107 ALA A C 1
ATOM 800 O O . ALA A 1 107 ? 6.888 -12.087 0.151 1.00 85.25 107 ALA A O 1
ATOM 801 N N . VAL A 1 108 ? 8.503 -12.596 -1.327 1.00 88.19 108 VAL A N 1
ATOM 802 C CA . VAL A 1 108 ? 8.127 -14.013 -1.486 1.00 88.19 108 VAL A CA 1
ATOM 803 C C . VAL A 1 108 ? 8.964 -14.960 -0.626 1.00 88.19 108 VAL A C 1
ATOM 805 O O . VAL A 1 108 ? 8.586 -16.113 -0.439 1.00 88.19 108 VAL A O 1
ATOM 808 N N . LEU A 1 109 ? 10.080 -14.491 -0.056 1.00 90.44 109 LEU A N 1
ATOM 809 C CA . LEU A 1 109 ? 10.891 -15.312 0.842 1.00 90.44 109 LEU A CA 1
ATOM 810 C C . LEU A 1 109 ? 10.113 -15.627 2.122 1.00 90.44 109 LEU A C 1
ATOM 812 O O . LEU A 1 109 ? 9.570 -14.727 2.765 1.00 90.44 109 LEU A O 1
ATOM 816 N N . PHE A 1 110 ? 10.106 -16.903 2.514 1.00 89.44 110 PHE A N 1
ATOM 817 C CA . PHE A 1 110 ? 9.420 -17.396 3.716 1.00 89.44 110 PHE A CA 1
ATOM 818 C C . PHE A 1 110 ? 7.927 -17.049 3.762 1.00 89.44 110 PHE A C 1
ATOM 820 O O . PHE A 1 110 ? 7.391 -16.785 4.845 1.00 89.44 110 PHE A O 1
ATOM 827 N N . ASP A 1 111 ? 7.283 -16.983 2.593 1.00 88.69 111 ASP A N 1
ATOM 828 C CA . ASP A 1 111 ? 5.853 -16.702 2.475 1.00 88.69 111 ASP A CA 1
ATOM 829 C C . ASP A 1 111 ? 5.439 -15.376 3.131 1.00 88.69 111 ASP A C 1
ATOM 831 O O . ASP A 1 111 ? 4.304 -15.207 3.580 1.00 88.69 111 ASP A O 1
ATOM 835 N N . ARG A 1 112 ? 6.356 -14.397 3.183 1.00 87.88 112 ARG A N 1
ATOM 836 C CA . ARG A 1 112 ? 6.116 -13.086 3.811 1.00 87.88 112 ARG A CA 1
ATOM 837 C C . ARG A 1 112 ? 4.863 -12.396 3.280 1.00 87.88 112 ARG A C 1
ATOM 839 O O . ARG A 1 112 ? 4.146 -11.793 4.072 1.00 87.88 112 ARG A O 1
ATOM 846 N N . ARG A 1 113 ? 4.549 -12.538 1.989 1.00 88.69 113 ARG A N 1
ATOM 847 C CA . ARG A 1 113 ? 3.305 -12.013 1.405 1.00 88.69 113 ARG A CA 1
ATOM 848 C C . ARG A 1 113 ? 2.047 -12.490 2.138 1.00 88.69 113 ARG A C 1
ATOM 850 O O . ARG A 1 113 ? 1.182 -11.671 2.416 1.00 88.69 113 ARG A O 1
ATOM 857 N N . TYR A 1 114 ? 1.990 -13.763 2.536 1.00 90.38 114 TYR A N 1
ATOM 858 C CA . TYR A 1 114 ? 0.839 -14.346 3.230 1.00 90.38 114 TYR A CA 1
ATOM 859 C C . TYR A 1 114 ? 0.752 -13.922 4.697 1.00 90.38 114 TYR A C 1
ATOM 861 O O . TYR A 1 114 ? -0.296 -14.066 5.313 1.00 90.38 114 TYR A O 1
ATOM 869 N N . ARG A 1 115 ? 1.835 -13.367 5.255 1.00 89.38 115 ARG A N 1
ATOM 870 C CA . ARG A 1 115 ? 1.821 -12.739 6.584 1.00 89.38 115 ARG A CA 1
ATOM 871 C C . ARG A 1 115 ? 1.229 -11.333 6.557 1.00 89.38 115 ARG A C 1
ATOM 873 O O . ARG A 1 115 ? 0.774 -10.861 7.588 1.00 89.38 115 ARG A O 1
ATOM 880 N N . VAL A 1 116 ? 1.280 -10.665 5.404 1.00 90.69 116 VAL A N 1
ATOM 881 C CA . VAL A 1 116 ? 0.714 -9.323 5.211 1.00 90.69 116 VAL A CA 1
ATOM 882 C C . VAL A 1 116 ? -0.729 -9.421 4.725 1.00 90.69 116 VAL A C 1
ATOM 884 O O . VAL A 1 116 ? -1.600 -8.746 5.259 1.00 90.69 116 VAL A O 1
ATOM 887 N N . ASN A 1 117 ? -0.990 -10.280 3.738 1.00 91.62 117 ASN A N 1
ATOM 888 C CA . ASN A 1 117 ? -2.319 -10.509 3.187 1.00 91.62 117 ASN A CA 1
ATOM 889 C C . ASN A 1 117 ? -2.533 -12.004 2.935 1.00 91.62 117 ASN A C 1
ATOM 891 O O . ASN A 1 117 ? -2.047 -12.568 1.951 1.00 91.62 117 ASN A O 1
ATOM 895 N N . PHE A 1 118 ? -3.259 -12.651 3.841 1.00 91.12 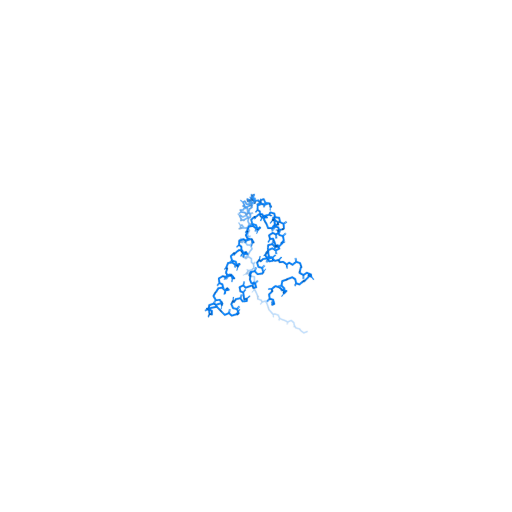118 PHE A N 1
ATOM 896 C CA . PHE A 1 118 ? -3.632 -14.051 3.700 1.00 91.12 118 PHE A CA 1
ATOM 897 C C . PHE A 1 118 ? -4.889 -14.163 2.827 1.00 91.12 118 PHE A C 1
ATOM 899 O O . PHE A 1 118 ? -6.012 -14.051 3.310 1.00 91.12 118 PHE A O 1
ATOM 906 N N . TRP A 1 119 ? -4.686 -14.341 1.519 1.00 89.00 119 TRP A N 1
ATOM 907 C CA . TRP A 1 119 ? -5.760 -14.513 0.541 1.00 89.00 119 TRP A CA 1
ATOM 908 C C . TRP A 1 119 ? -5.347 -15.493 -0.575 1.00 89.00 119 TRP A C 1
ATOM 910 O O . TRP A 1 119 ? -4.200 -15.423 -1.036 1.00 89.00 119 TRP A O 1
ATOM 920 N N . PRO A 1 120 ? -6.257 -16.359 -1.066 1.00 91.50 120 PRO A N 1
ATOM 921 C CA . PRO A 1 120 ? -7.621 -16.587 -0.570 1.00 91.50 120 PRO A CA 1
ATOM 922 C C . PRO A 1 120 ? -7.651 -17.348 0.771 1.00 91.50 120 PRO A C 1
ATOM 924 O O . PRO A 1 120 ? -6.780 -18.173 1.035 1.00 91.50 120 PRO A O 1
ATOM 927 N N . ASP A 1 121 ? -8.651 -17.068 1.616 1.00 92.56 121 ASP A N 1
ATOM 928 C CA . ASP A 1 121 ? -8.904 -17.789 2.879 1.00 92.56 121 ASP A CA 1
ATOM 929 C C . ASP A 1 121 ? -10.059 -18.793 2.722 1.00 92.56 121 ASP A C 1
ATOM 931 O O . ASP A 1 121 ? -11.144 -18.635 3.285 1.00 92.56 121 ASP A O 1
ATOM 935 N N . ASP A 1 122 ? -9.829 -19.844 1.932 1.00 90.69 122 ASP A N 1
ATOM 936 C CA . ASP A 1 122 ? -10.864 -20.828 1.563 1.00 90.69 122 ASP A CA 1
ATOM 937 C C . ASP A 1 122 ? -11.462 -21.565 2.770 1.00 90.69 122 ASP A C 1
ATOM 939 O O . ASP A 1 122 ? -12.607 -22.016 2.749 1.00 90.69 122 ASP A O 1
ATOM 943 N N . ASN A 1 123 ? -10.678 -21.693 3.840 1.00 92.06 123 ASN A N 1
ATOM 944 C CA . ASN A 1 123 ? -11.086 -22.404 5.041 1.00 92.06 123 ASN A CA 1
ATOM 945 C C . ASN A 1 123 ? -11.632 -21.472 6.120 1.00 92.06 123 ASN A C 1
ATOM 947 O O . ASN A 1 123 ? -11.913 -21.975 7.208 1.00 92.06 123 ASN A O 1
ATOM 951 N N . ASN A 1 124 ? -11.763 -20.166 5.873 1.00 89.12 124 ASN A N 1
ATOM 952 C CA . ASN A 1 124 ? -12.184 -19.179 6.868 1.00 89.12 124 ASN A CA 1
ATOM 953 C C . ASN A 1 124 ? -11.339 -19.246 8.160 1.00 89.12 124 ASN A C 1
ATOM 955 O O . ASN A 1 124 ? -11.857 -19.278 9.283 1.00 89.12 124 ASN A O 1
ATOM 959 N N . ALA A 1 125 ? -10.024 -19.403 8.004 1.00 89.06 125 ALA A N 1
ATOM 960 C CA . ALA A 1 125 ? -9.085 -19.534 9.106 1.00 89.06 125 ALA A CA 1
ATOM 961 C C . ALA A 1 125 ? -9.007 -18.256 9.945 1.00 89.06 125 ALA A C 1
ATOM 963 O O . ALA A 1 125 ? -8.924 -18.365 11.170 1.00 89.06 125 ALA A O 1
ATOM 964 N N . ILE A 1 126 ? -9.091 -17.079 9.317 1.00 86.88 126 ILE A N 1
ATOM 965 C CA . ILE A 1 126 ? -8.982 -15.793 10.016 1.00 86.88 126 ILE A CA 1
ATOM 966 C C . ILE A 1 126 ? -10.187 -15.581 10.938 1.00 86.88 126 ILE A C 1
ATOM 968 O O . ILE A 1 126 ? -10.011 -15.356 12.135 1.00 86.88 126 ILE A O 1
ATOM 972 N N . SER A 1 127 ? -11.419 -15.708 10.431 1.00 86.94 127 SER A N 1
ATOM 973 C CA . SER A 1 127 ? -12.609 -15.457 11.258 1.00 86.94 127 SER A CA 1
ATOM 974 C C . SER A 1 127 ? -12.747 -16.438 12.419 1.00 86.94 127 SER A C 1
ATOM 976 O O . SER A 1 127 ? -13.249 -16.053 13.468 1.00 86.94 127 SER A O 1
ATOM 978 N N . ARG A 1 128 ? -12.267 -17.683 12.282 1.00 90.06 128 ARG A N 1
ATOM 979 C CA . ARG A 1 128 ? -12.247 -18.644 13.400 1.00 90.06 128 ARG A CA 1
ATOM 980 C C . ARG A 1 128 ? -11.323 -18.239 14.551 1.00 90.06 128 ARG A C 1
ATOM 982 O O . ARG A 1 128 ? -11.500 -18.761 15.643 1.00 90.06 128 ARG A O 1
ATOM 989 N N . GLN A 1 129 ? -10.325 -17.389 14.310 1.00 86.00 129 GLN A N 1
ATOM 990 C CA . GLN A 1 129 ? -9.385 -16.934 15.342 1.00 86.00 129 GLN A CA 1
ATOM 991 C C . GLN A 1 129 ? -9.790 -15.605 15.986 1.00 86.00 129 GLN A C 1
ATOM 993 O O . GLN A 1 129 ? -9.347 -15.319 17.093 1.00 86.00 129 GLN A O 1
ATOM 998 N N . LEU A 1 130 ? -10.593 -14.793 15.293 1.00 84.94 130 LEU A N 1
ATOM 999 C CA . LEU A 1 130 ? -11.057 -13.486 15.774 1.00 84.94 130 LEU A CA 1
ATOM 1000 C C . LEU A 1 130 ? -12.436 -13.538 16.460 1.00 84.94 130 LEU A C 1
ATOM 1002 O O . LEU A 1 130 ? -12.896 -12.506 16.945 1.00 84.94 130 LEU A O 1
ATOM 1006 N N . GLY A 1 131 ? -13.099 -14.701 16.439 1.00 53.84 131 GLY A N 1
ATOM 1007 C CA . GLY A 1 131 ? -14.414 -14.951 17.040 1.00 53.84 131 GLY A CA 1
ATOM 1008 C C . GLY A 1 131 ? -14.36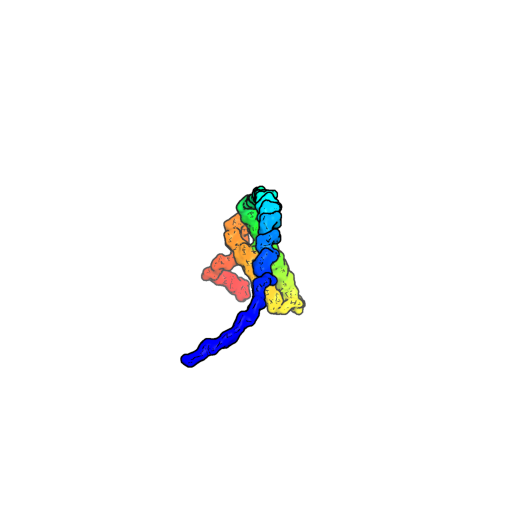4 -15.355 18.506 1.00 53.84 131 GLY A C 1
ATOM 1009 O O . GLY A 1 131 ? -13.398 -16.045 18.899 1.00 53.84 131 GLY A O 1
#